Protein AF-A0A2P5BBU6-F1 (afdb_monomer_lite)

Structure (mmCIF, N/CA/C/O backbone):
data_AF-A0A2P5BBU6-F1
#
_entry.id   AF-A0A2P5BBU6-F1
#
loop_
_atom_site.group_PDB
_atom_site.id
_atom_site.type_symbol
_atom_site.label_atom_id
_atom_site.label_alt_id
_atom_site.label_comp_id
_atom_site.label_asym_id
_atom_site.label_entity_id
_atom_site.label_seq_id
_atom_site.pdbx_PDB_ins_code
_atom_site.Cartn_x
_atom_site.Cartn_y
_atom_site.Cartn_z
_atom_site.occupancy
_atom_site.B_iso_or_equiv
_atom_site.auth_seq_id
_atom_site.auth_comp_id
_atom_site.auth_asym_id
_atom_site.auth_atom_id
_atom_site.pdbx_PDB_model_num
ATOM 1 N N . MET A 1 1 ? -2.094 8.322 2.284 1.00 80.19 1 MET A N 1
ATOM 2 C CA . MET A 1 1 ? -2.813 7.231 2.984 1.00 80.19 1 MET A CA 1
ATOM 3 C C . MET A 1 1 ? -4.323 7.444 2.976 1.00 80.19 1 MET A C 1
ATOM 5 O O . MET A 1 1 ? -5.009 6.519 2.569 1.00 80.19 1 MET A O 1
ATOM 9 N N . ALA A 1 2 ? -4.844 8.624 3.344 1.00 85.44 2 ALA A N 1
ATOM 10 C CA . ALA A 1 2 ? -6.291 8.891 3.339 1.00 85.44 2 ALA A CA 1
ATOM 11 C C . ALA A 1 2 ? -6.956 8.717 1.966 1.00 85.44 2 ALA A C 1
ATOM 13 O O . ALA A 1 2 ? -7.867 7.907 1.853 1.00 85.44 2 ALA A O 1
ATOM 14 N N . ALA A 1 3 ? -6.431 9.349 0.910 1.00 88.06 3 ALA A N 1
ATOM 15 C CA . ALA A 1 3 ? -6.956 9.177 -0.452 1.00 88.06 3 ALA A CA 1
ATOM 16 C C . ALA A 1 3 ? -7.026 7.698 -0.882 1.00 88.06 3 ALA A C 1
ATOM 18 O O . ALA A 1 3 ? -8.092 7.204 -1.229 1.00 88.06 3 ALA A O 1
ATOM 19 N N . VAL A 1 4 ? -5.922 6.956 -0.729 1.00 89.56 4 VAL A N 1
ATOM 20 C CA . VAL A 1 4 ? -5.868 5.515 -1.046 1.00 89.56 4 VAL A CA 1
ATOM 21 C C . VAL A 1 4 ? -6.845 4.699 -0.189 1.00 89.56 4 VAL A C 1
ATOM 23 O O . VAL A 1 4 ? -7.422 3.727 -0.658 1.00 89.56 4 VAL A O 1
ATOM 26 N N . THR A 1 5 ? -7.071 5.093 1.066 1.00 89.81 5 THR A N 1
ATOM 27 C CA . THR A 1 5 ? -8.064 4.450 1.944 1.00 89.81 5 THR A CA 1
ATOM 28 C C . THR A 1 5 ? -9.484 4.686 1.431 1.00 89.81 5 THR A C 1
ATOM 30 O O . THR A 1 5 ? -10.281 3.748 1.401 1.00 89.81 5 THR A O 1
ATOM 33 N N . CYS A 1 6 ? -9.798 5.904 0.984 1.00 89.94 6 CYS A N 1
ATOM 34 C CA . CYS A 1 6 ? -11.079 6.224 0.358 1.00 89.94 6 CYS A CA 1
ATOM 35 C C . CYS A 1 6 ? -11.286 5.421 -0.932 1.00 89.94 6 CYS A C 1
ATOM 37 O O . CYS A 1 6 ? -12.332 4.799 -1.092 1.00 89.94 6 CYS A O 1
ATOM 39 N N . GLU A 1 7 ? -10.279 5.365 -1.806 1.00 92.56 7 GLU A N 1
ATOM 40 C CA . GLU A 1 7 ? -10.323 4.587 -3.051 1.00 92.56 7 GLU A CA 1
ATOM 41 C C . GLU A 1 7 ? -10.497 3.086 -2.789 1.00 92.56 7 GLU A C 1
ATOM 43 O O . GLU A 1 7 ? -11.363 2.454 -3.390 1.00 92.56 7 GLU A O 1
ATOM 48 N N . LEU A 1 8 ? -9.745 2.511 -1.843 1.00 91.88 8 LEU A N 1
ATOM 49 C CA . LEU A 1 8 ? -9.897 1.108 -1.442 1.00 91.88 8 LEU A CA 1
ATOM 50 C C . LEU A 1 8 ? -11.288 0.827 -0.873 1.00 91.88 8 LEU A C 1
ATOM 52 O O . LEU A 1 8 ? -11.885 -0.202 -1.177 1.00 91.88 8 LEU A O 1
ATOM 56 N N . THR A 1 9 ? -11.812 1.737 -0.053 1.00 90.50 9 THR A N 1
ATOM 57 C CA . THR A 1 9 ? -13.161 1.610 0.509 1.00 90.50 9 THR A CA 1
ATOM 58 C C . THR A 1 9 ? -14.207 1.633 -0.603 1.00 90.50 9 THR A C 1
ATOM 60 O O . THR A 1 9 ? -15.087 0.774 -0.634 1.00 90.50 9 THR A O 1
ATOM 63 N N . TRP A 1 10 ? -14.083 2.570 -1.545 1.00 93.31 10 TRP A N 1
ATOM 64 C CA . TRP A 1 10 ? -14.966 2.664 -2.702 1.00 93.31 10 TRP A CA 1
ATOM 65 C C . TRP A 1 10 ? -14.902 1.407 -3.576 1.00 93.31 10 TRP A C 1
ATOM 67 O O . TRP A 1 10 ? -15.944 0.839 -3.891 1.00 93.31 10 TRP A O 1
ATOM 77 N N . LEU A 1 11 ? -13.701 0.902 -3.880 1.00 93.44 11 LEU A N 1
ATOM 78 C CA . LEU A 1 11 ? -13.519 -0.344 -4.629 1.00 93.44 11 LEU A CA 1
ATOM 79 C C . LEU A 1 11 ? -14.173 -1.534 -3.922 1.00 93.44 11 LEU A C 1
ATOM 81 O O . LEU A 1 11 ? -14.826 -2.344 -4.570 1.00 93.44 11 LEU A O 1
ATOM 85 N N . ARG A 1 12 ? -14.048 -1.643 -2.594 1.00 91.12 12 ARG A N 1
ATOM 86 C CA . ARG A 1 12 ? -14.710 -2.715 -1.832 1.00 91.12 12 ARG A CA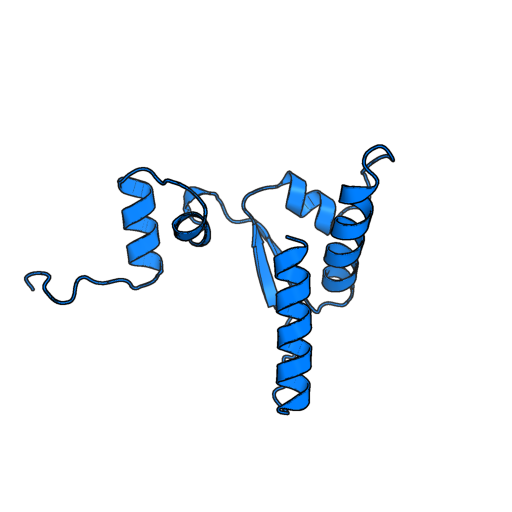 1
ATOM 87 C C . ARG A 1 12 ? -16.233 -2.633 -1.926 1.00 91.12 12 ARG A C 1
ATOM 89 O O . ARG A 1 12 ? -16.866 -3.679 -2.045 1.00 91.12 12 ARG A O 1
ATOM 96 N N . TYR A 1 13 ? -16.815 -1.433 -1.887 1.00 91.94 13 TYR A N 1
ATOM 97 C CA . TYR A 1 13 ? -18.256 -1.265 -2.101 1.00 91.94 13 TYR A CA 1
ATOM 98 C C . TYR A 1 13 ? -18.664 -1.631 -3.528 1.00 91.94 13 TYR A C 1
ATOM 100 O O . TYR A 1 13 ? -19.582 -2.424 -3.697 1.00 91.94 13 TYR A O 1
ATOM 108 N N . LEU A 1 14 ? -17.920 -1.163 -4.533 1.00 94.94 14 LEU A N 1
ATOM 109 C CA . LEU A 1 14 ? -18.160 -1.522 -5.930 1.00 94.94 14 LEU A CA 1
ATOM 110 C C . LEU A 1 14 ? -18.128 -3.042 -6.136 1.00 94.94 14 LEU A C 1
ATOM 112 O O . LEU A 1 14 ? -19.016 -3.612 -6.763 1.00 94.94 14 LEU A O 1
ATOM 116 N N . PHE A 1 15 ? -17.122 -3.720 -5.588 1.00 94.00 15 PHE A N 1
ATOM 117 C CA . PHE A 1 15 ? -17.023 -5.169 -5.702 1.00 94.00 15 PHE A CA 1
ATOM 118 C C . PHE A 1 15 ? -18.157 -5.895 -4.984 1.00 94.00 15 PHE A C 1
ATOM 120 O O . PHE A 1 15 ? -18.673 -6.872 -5.520 1.00 94.00 15 PHE A O 1
ATOM 127 N N . LYS A 1 16 ? -18.593 -5.397 -3.824 1.00 92.06 16 LYS A N 1
ATOM 128 C CA . LYS A 1 16 ? -19.763 -5.932 -3.123 1.00 92.06 16 LYS A CA 1
ATOM 129 C C . LYS A 1 16 ? -21.024 -5.845 -3.990 1.00 92.06 16 LYS A C 1
ATOM 131 O O . LYS A 1 16 ? -21.767 -6.823 -4.055 1.00 92.06 16 LYS A O 1
ATOM 136 N N . ASP A 1 17 ? -21.236 -4.727 -4.681 1.00 95.31 17 ASP A N 1
ATOM 137 C CA . ASP A 1 17 ? -22.375 -4.545 -5.593 1.00 95.31 17 ASP A CA 1
ATOM 138 C C . ASP A 1 17 ? -22.297 -5.496 -6.800 1.00 95.31 17 ASP A C 1
ATOM 140 O O . ASP A 1 17 ? -23.311 -6.023 -7.254 1.00 95.31 17 ASP A O 1
ATOM 144 N N . LEU A 1 18 ? -21.079 -5.799 -7.259 1.00 96.88 18 LEU A N 1
ATOM 145 C CA . LEU A 1 18 ? -20.793 -6.823 -8.272 1.00 96.88 18 LEU A CA 1
ATOM 146 C C . LEU A 1 18 ? -20.804 -8.262 -7.721 1.00 96.88 18 LEU A C 1
ATOM 148 O O . LEU A 1 18 ? -20.415 -9.189 -8.428 1.00 96.88 18 LEU A O 1
ATOM 152 N N . GLN A 1 19 ? -21.238 -8.464 -6.474 1.00 95.75 19 GLN A N 1
ATOM 153 C CA . GLN A 1 19 ? -21.299 -9.762 -5.789 1.00 95.75 19 GLN A CA 1
ATOM 154 C C . GLN A 1 19 ? -19.931 -10.443 -5.579 1.00 95.75 19 GLN A C 1
ATOM 156 O O . GLN A 1 19 ? -19.850 -11.650 -5.348 1.00 95.75 19 GLN A O 1
ATOM 161 N N . VAL A 1 20 ? -18.846 -9.666 -5.587 1.00 94.06 20 VAL A N 1
ATOM 162 C CA . VAL A 1 20 ? -17.486 -10.108 -5.259 1.00 94.06 20 VAL A CA 1
ATOM 163 C C . VAL A 1 20 ? -17.155 -9.699 -3.823 1.00 94.06 20 VAL A C 1
ATOM 165 O O . VAL A 1 20 ? -16.875 -8.538 -3.525 1.00 94.06 20 VAL A O 1
ATOM 168 N N . ASN A 1 21 ? -17.170 -10.669 -2.908 1.00 87.44 21 ASN A N 1
ATOM 169 C CA . ASN A 1 21 ? -16.917 -10.428 -1.488 1.00 87.44 21 ASN A CA 1
ATOM 170 C C . ASN A 1 21 ? -15.449 -10.677 -1.117 1.00 87.44 21 ASN A C 1
ATOM 172 O O . ASN A 1 21 ? -14.917 -11.766 -1.327 1.00 87.44 21 ASN A O 1
ATOM 176 N N . PHE A 1 22 ? -14.815 -9.691 -0.479 1.00 86.00 22 PHE A N 1
ATOM 177 C CA . PHE A 1 22 ? -13.479 -9.836 0.104 1.00 86.00 22 PHE A CA 1
ATOM 178 C C . PHE A 1 22 ? -13.583 -10.107 1.601 1.00 86.00 22 PHE A C 1
ATOM 180 O O . PHE A 1 22 ? -13.956 -9.221 2.368 1.00 86.00 22 PHE A O 1
ATOM 187 N N . VAL A 1 23 ? -13.210 -11.314 2.021 1.00 86.19 23 VAL A N 1
ATOM 188 C CA . VAL A 1 23 ? -13.173 -11.688 3.446 1.00 86.19 23 VAL A CA 1
ATOM 189 C C . VAL A 1 23 ? -11.962 -11.071 4.147 1.00 86.19 23 VAL A C 1
ATOM 191 O O . VAL A 1 23 ? -12.026 -10.733 5.322 1.00 86.19 23 VAL A O 1
ATOM 194 N N . THR A 1 24 ? -10.855 -10.889 3.428 1.00 90.31 24 THR A N 1
ATOM 195 C CA . THR A 1 24 ? -9.611 -10.382 4.006 1.00 90.31 24 THR A CA 1
ATOM 196 C C . THR A 1 24 ? -9.502 -8.852 3.909 1.00 90.31 24 THR A C 1
ATOM 198 O O . THR A 1 24 ? -9.998 -8.244 2.947 1.00 90.31 24 THR A O 1
ATOM 201 N N . PRO A 1 25 ? -8.827 -8.204 4.877 1.00 90.62 25 PRO A N 1
ATOM 202 C CA . PRO A 1 25 ? -8.485 -6.787 4.792 1.00 90.62 25 PRO A CA 1
ATOM 203 C C . PRO A 1 25 ? -7.570 -6.506 3.594 1.00 90.62 25 PRO A C 1
ATOM 205 O O . PRO A 1 25 ? -6.649 -7.276 3.303 1.00 90.62 25 PRO A O 1
ATOM 208 N N . ALA A 1 26 ? -7.768 -5.369 2.924 1.00 91.62 26 ALA A N 1
ATOM 209 C CA . ALA A 1 26 ? -6.852 -4.921 1.878 1.00 91.62 26 ALA A CA 1
ATOM 210 C C . ALA A 1 26 ? -5.529 -4.454 2.506 1.00 91.62 26 ALA A C 1
ATOM 212 O O . ALA A 1 26 ? -5.524 -3.576 3.369 1.00 91.62 26 ALA A O 1
ATOM 213 N N . LYS A 1 27 ? -4.393 -5.021 2.087 1.00 91.38 27 LYS A N 1
ATOM 214 C CA . LYS A 1 27 ? -3.080 -4.619 2.612 1.00 91.38 27 LYS A CA 1
ATOM 215 C C . LYS A 1 27 ? -2.637 -3.298 1.989 1.00 91.38 27 LYS A C 1
ATOM 217 O O . LYS A 1 27 ? -2.476 -3.214 0.774 1.00 91.38 27 LYS A O 1
ATOM 222 N N . LEU A 1 28 ? -2.399 -2.293 2.824 1.00 91.56 28 LEU A N 1
ATOM 223 C CA . LEU A 1 28 ? -1.932 -0.973 2.414 1.00 91.56 28 LEU A CA 1
ATOM 224 C C . LEU A 1 28 ? -0.501 -0.749 2.912 1.00 91.56 28 LEU A C 1
ATOM 226 O O . LEU A 1 28 ? -0.272 -0.562 4.106 1.00 91.56 28 LEU A O 1
ATOM 230 N N . TYR A 1 29 ? 0.464 -0.776 1.995 1.00 91.62 29 TYR A N 1
ATOM 231 C CA . TYR A 1 29 ? 1.883 -0.654 2.325 1.00 91.62 29 TYR A CA 1
ATOM 232 C C . TYR A 1 29 ? 2.350 0.808 2.355 1.00 91.62 29 TYR A C 1
ATOM 234 O O . TYR A 1 29 ? 2.126 1.565 1.410 1.00 91.62 29 TYR A O 1
ATOM 242 N N . CYS A 1 30 ? 3.042 1.203 3.424 1.00 90.75 30 CYS A N 1
ATOM 243 C CA . CYS A 1 30 ? 3.588 2.550 3.598 1.00 90.75 30 CYS A CA 1
ATOM 244 C C . CYS A 1 30 ? 5.021 2.501 4.140 1.00 90.75 30 CYS A C 1
ATOM 246 O O . CYS A 1 30 ? 5.321 1.713 5.034 1.00 90.75 30 CYS A O 1
ATOM 248 N N . ASP A 1 31 ? 5.895 3.359 3.621 1.00 90.94 31 ASP A N 1
ATOM 249 C CA . ASP A 1 31 ? 7.283 3.509 4.067 1.00 90.94 31 ASP A CA 1
ATOM 250 C C . ASP A 1 31 ? 7.489 4.623 5.092 1.00 90.94 31 ASP A C 1
ATOM 252 O O . ASP A 1 31 ? 8.553 4.729 5.700 1.00 90.94 31 ASP A O 1
ATOM 256 N N . ASN A 1 32 ? 6.453 5.417 5.355 1.00 87.94 32 ASN A N 1
ATOM 257 C CA . ASN A 1 32 ? 6.476 6.415 6.405 1.00 87.94 32 ASN A CA 1
ATOM 258 C C . ASN A 1 32 ? 5.917 5.840 7.714 1.00 87.94 32 ASN A C 1
ATOM 260 O O . ASN A 1 32 ? 4.701 5.769 7.919 1.00 87.94 32 ASN A O 1
ATOM 264 N N . GLN A 1 33 ? 6.818 5.477 8.631 1.00 86.25 33 GLN A N 1
ATOM 265 C CA . GLN A 1 33 ? 6.452 4.979 9.960 1.00 86.25 33 GLN A CA 1
ATOM 266 C C . GLN A 1 33 ? 5.594 5.971 10.751 1.00 86.25 33 GLN A C 1
ATOM 268 O O . GLN A 1 33 ? 4.702 5.537 11.476 1.00 86.25 33 GLN A O 1
ATOM 273 N N . ALA A 1 34 ? 5.802 7.283 10.588 1.00 82.75 34 ALA A N 1
ATOM 274 C CA . ALA A 1 34 ? 4.969 8.281 11.252 1.00 82.75 34 ALA A CA 1
ATOM 275 C C . ALA A 1 34 ? 3.520 8.188 10.756 1.00 82.75 34 ALA A C 1
ATOM 277 O O . ALA A 1 34 ? 2.601 8.126 11.565 1.00 82.75 34 ALA A O 1
ATOM 278 N N . THR A 1 35 ? 3.312 8.080 9.439 1.00 81.44 35 THR A N 1
ATOM 279 C CA . THR A 1 35 ? 1.968 7.920 8.861 1.00 81.44 35 THR A CA 1
ATOM 280 C C . THR A 1 35 ? 1.307 6.612 9.292 1.00 81.44 35 THR A C 1
ATOM 282 O O . THR A 1 35 ? 0.110 6.595 9.575 1.00 81.44 35 THR A O 1
ATOM 285 N N . LEU A 1 36 ? 2.075 5.524 9.386 1.00 84.75 36 LEU A N 1
ATOM 286 C CA . LEU A 1 36 ? 1.569 4.243 9.875 1.00 84.75 36 LEU A CA 1
ATOM 287 C C . LEU A 1 36 ? 1.186 4.322 11.359 1.00 84.75 36 LEU A C 1
ATOM 289 O O . LEU A 1 36 ? 0.120 3.854 11.752 1.00 84.75 36 LEU A O 1
ATOM 293 N N . HIS A 1 37 ? 1.997 4.993 12.175 1.00 80.31 37 HIS A N 1
ATOM 294 C CA . HIS A 1 37 ? 1.682 5.232 13.577 1.00 80.31 37 HIS A CA 1
ATOM 295 C C . HIS A 1 37 ? 0.419 6.084 13.737 1.00 80.31 37 HIS A C 1
ATOM 297 O O . HIS A 1 37 ? -0.400 5.791 14.600 1.00 80.31 37 HIS A O 1
ATOM 303 N N . THR A 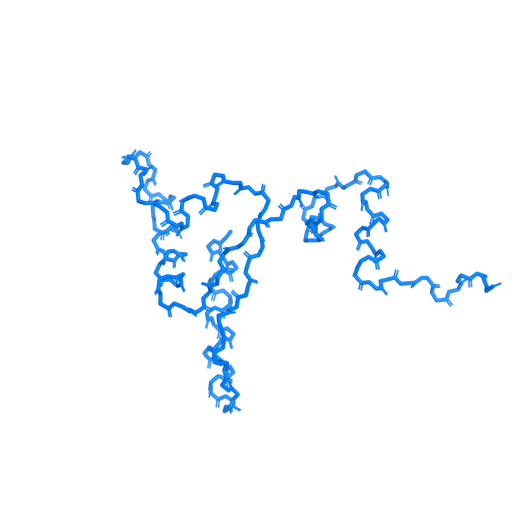1 38 ? 0.198 7.093 12.892 1.00 73.56 38 THR A N 1
ATOM 304 C CA . THR A 1 38 ? -1.038 7.888 12.942 1.00 73.56 38 THR A CA 1
ATOM 305 C C . THR A 1 38 ? -2.272 7.098 12.484 1.00 73.56 38 THR A C 1
ATOM 307 O O . THR A 1 38 ? -3.370 7.335 12.995 1.00 73.56 38 THR A O 1
ATOM 310 N N . ALA A 1 39 ? -2.107 6.127 11.579 1.00 73.56 39 ALA A N 1
ATOM 311 C CA . ALA A 1 39 ? -3.176 5.215 11.169 1.00 73.56 39 ALA A CA 1
ATOM 312 C C . ALA A 1 39 ? -3.588 4.236 12.287 1.00 73.56 39 ALA A C 1
ATOM 314 O O . ALA A 1 39 ? -4.763 3.890 12.388 1.00 73.56 39 ALA A O 1
ATOM 315 N N . VAL A 1 40 ? -2.642 3.822 13.142 1.00 72.44 40 VAL A N 1
ATOM 316 C CA . VAL A 1 40 ? -2.857 2.772 14.158 1.00 72.44 40 VAL A CA 1
ATOM 317 C C . VAL A 1 40 ? -3.060 3.331 15.580 1.00 72.44 40 VAL A C 1
ATOM 319 O O . VAL A 1 40 ? -3.925 2.853 16.306 1.00 72.44 40 VAL A O 1
ATOM 322 N N . ASN A 1 41 ? -2.339 4.382 15.989 1.00 67.94 41 ASN A N 1
ATOM 323 C CA . ASN A 1 41 ? -2.251 4.844 17.386 1.00 67.94 41 ASN A CA 1
ATOM 324 C C . ASN A 1 41 ? -2.755 6.280 17.600 1.00 67.94 41 ASN A C 1
ATOM 326 O O . ASN A 1 41 ? -2.448 7.190 16.836 1.00 67.94 41 ASN A O 1
ATOM 330 N N . LEU A 1 42 ? -3.567 6.495 18.649 1.00 52.97 42 LEU A N 1
ATOM 331 C CA . LEU A 1 42 ? -4.312 7.744 18.961 1.00 52.97 42 LEU A CA 1
ATOM 332 C C . LEU A 1 42 ? -3.444 8.912 19.470 1.00 52.97 42 LEU A C 1
ATOM 334 O O . LEU A 1 42 ? -3.955 10.004 19.702 1.00 52.97 42 LEU A O 1
ATOM 338 N N . MET A 1 43 ? -2.145 8.701 19.670 1.00 51.78 43 MET A N 1
ATOM 339 C CA . MET A 1 43 ? -1.266 9.647 20.362 1.00 51.78 43 MET A CA 1
ATOM 340 C C . MET A 1 43 ? -0.767 10.753 19.419 1.00 51.78 43 MET A C 1
ATOM 342 O O . MET A 1 43 ? 0.419 10.830 19.122 1.00 51.78 43 MET A O 1
ATOM 346 N N . PHE A 1 44 ? -1.663 11.610 18.927 1.00 52.28 44 PHE A N 1
ATOM 347 C CA . PHE A 1 44 ? -1.278 12.885 18.317 1.00 52.28 44 PHE A CA 1
ATOM 348 C C . PHE A 1 44 ? -2.123 14.019 18.898 1.00 52.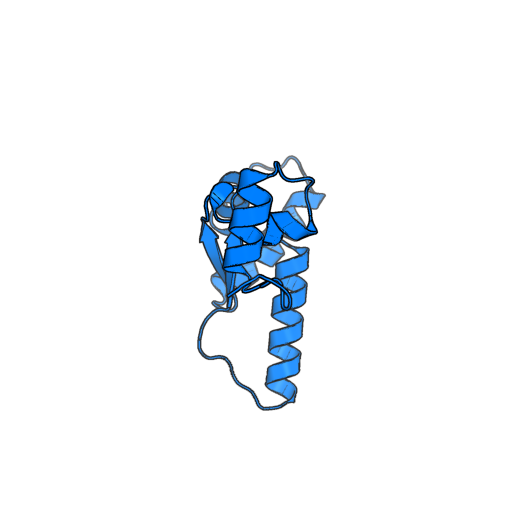28 44 PHE A C 1
ATOM 350 O O . PHE A 1 44 ? -3.322 14.138 18.659 1.00 52.28 44 PHE A O 1
ATOM 357 N N . HIS A 1 45 ? -1.478 14.865 19.701 1.00 53.19 45 HIS A N 1
ATOM 358 C CA . HIS A 1 45 ? -2.103 16.018 20.334 1.00 53.19 45 HIS A CA 1
ATOM 359 C C . HIS A 1 45 ? -2.369 17.154 19.321 1.00 53.19 45 HIS A C 1
ATOM 361 O O . HIS A 1 45 ? -1.473 17.889 18.917 1.00 53.19 45 HIS A O 1
ATOM 367 N N . LYS A 1 46 ? -3.646 17.309 18.955 1.00 45.69 46 LYS A N 1
ATOM 368 C CA . LYS A 1 46 ? -4.443 18.554 18.874 1.00 45.69 46 LYS A CA 1
ATOM 369 C C . LYS A 1 46 ? -3.962 19.785 18.071 1.00 45.69 46 LYS A C 1
ATOM 371 O O . LYS A 1 46 ? -4.537 20.853 18.280 1.00 45.69 46 LYS A O 1
ATOM 376 N N . ARG A 1 47 ? -2.985 19.713 17.151 1.00 52.69 47 ARG A N 1
ATOM 377 C CA . ARG A 1 47 ? -2.535 20.923 16.407 1.00 52.69 47 ARG A CA 1
ATOM 378 C C . ARG A 1 47 ? -2.625 20.935 14.875 1.00 52.69 47 ARG A C 1
ATOM 380 O O . ARG A 1 47 ? -2.182 21.908 14.274 1.00 52.69 47 ARG A O 1
ATOM 387 N N . THR A 1 48 ? -3.305 19.982 14.239 1.00 54.12 48 THR A N 1
ATOM 388 C CA . THR A 1 48 ? -3.526 20.003 12.775 1.00 54.12 48 THR A CA 1
ATOM 389 C C . THR A 1 48 ? -4.909 19.462 12.400 1.00 54.12 48 THR A C 1
ATOM 391 O O . THR A 1 48 ? -5.068 18.287 12.086 1.00 54.12 48 THR A O 1
ATOM 394 N N . LYS A 1 49 ? -5.924 20.338 12.387 1.00 55.88 49 LYS A N 1
ATOM 395 C CA . LYS A 1 49 ? -7.330 19.981 12.091 1.00 55.88 49 LYS A CA 1
ATOM 396 C C . LYS A 1 49 ? -7.534 19.236 10.759 1.00 55.88 49 LYS A C 1
ATOM 398 O O . LYS A 1 49 ? -8.380 18.355 10.687 1.00 55.88 49 LYS A O 1
ATOM 403 N N . HIS A 1 50 ? -6.762 19.554 9.715 1.00 56.91 50 HIS A N 1
ATOM 404 C CA . HIS A 1 50 ? -6.859 18.853 8.423 1.00 56.91 50 HIS A CA 1
ATOM 405 C C . HIS A 1 50 ? -6.267 17.438 8.454 1.00 56.91 50 HIS A C 1
ATOM 407 O O . HIS A 1 50 ? -6.777 16.547 7.787 1.00 56.91 50 HIS A O 1
ATOM 413 N N . ILE A 1 51 ? -5.222 17.217 9.255 1.00 60.78 51 ILE A N 1
ATOM 414 C CA . ILE A 1 51 ? -4.592 15.897 9.397 1.00 60.78 51 ILE A CA 1
ATOM 415 C C . ILE A 1 51 ? -5.486 14.978 10.234 1.00 60.78 51 ILE A C 1
ATOM 417 O O . ILE A 1 51 ? -5.529 13.776 9.998 1.00 60.78 51 ILE A O 1
ATOM 421 N N . GLU A 1 52 ? -6.230 15.543 11.185 1.00 65.06 52 GLU A N 1
ATOM 422 C CA . GLU A 1 52 ? -7.094 14.808 12.108 1.00 65.06 52 GLU A CA 1
ATOM 423 C C . GLU A 1 52 ? -8.193 14.024 11.372 1.00 65.06 52 GLU A C 1
ATOM 425 O O . GLU A 1 52 ? -8.324 12.821 11.582 1.00 65.06 52 GLU A O 1
ATOM 430 N N . MET A 1 53 ? -8.915 14.656 10.443 1.00 68.06 53 MET A N 1
ATOM 431 C CA . MET A 1 53 ? -10.002 14.010 9.691 1.00 68.06 53 MET A CA 1
ATOM 432 C C . MET A 1 53 ? -9.504 12.878 8.779 1.00 68.06 53 MET A C 1
ATOM 434 O O . MET A 1 53 ? -10.046 11.773 8.808 1.00 68.06 53 MET A O 1
ATOM 438 N N . ASP A 1 54 ? -8.426 13.123 8.033 1.00 72.31 54 ASP A N 1
ATOM 439 C CA . ASP A 1 54 ? -7.779 12.120 7.182 1.00 72.31 54 ASP A CA 1
ATOM 440 C C . ASP A 1 54 ? -7.273 10.926 8.001 1.00 72.31 54 ASP A C 1
ATOM 442 O O . ASP A 1 54 ? -7.425 9.769 7.608 1.00 72.31 54 ASP A O 1
ATOM 446 N N . CYS A 1 55 ? -6.702 11.191 9.177 1.00 75.56 55 CYS A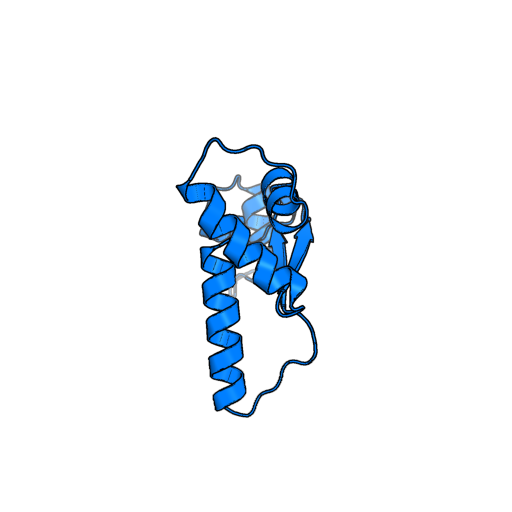 N 1
ATOM 447 C CA . CYS A 1 55 ? -6.233 10.142 10.075 1.00 75.56 55 CYS A CA 1
ATOM 448 C C . CYS A 1 55 ? -7.382 9.363 10.715 1.00 75.56 55 CYS A C 1
ATOM 450 O O . CYS A 1 55 ? -7.263 8.148 10.878 1.00 75.56 55 CYS A O 1
ATOM 452 N N . HIS A 1 56 ? -8.495 10.023 11.043 1.00 80.12 56 HIS A N 1
ATOM 453 C CA . HIS A 1 56 ? -9.701 9.355 11.524 1.00 80.12 56 HIS A CA 1
ATOM 454 C C . HIS A 1 56 ? -10.272 8.404 10.476 1.00 80.12 56 HIS A C 1
ATOM 456 O O . HIS A 1 56 ? -10.536 7.252 10.810 1.00 80.12 56 HIS A O 1
ATOM 462 N N . ALA A 1 57 ? -10.380 8.834 9.217 1.00 78.50 57 ALA A N 1
ATOM 463 C CA . ALA A 1 57 ? -10.884 7.988 8.138 1.00 78.50 57 ALA A CA 1
ATOM 464 C C . ALA A 1 57 ? -10.003 6.746 7.918 1.00 78.50 57 ALA A C 1
ATOM 466 O O . ALA A 1 57 ? -10.504 5.621 7.890 1.00 78.50 57 ALA A O 1
ATOM 467 N N . VAL A 1 58 ? -8.678 6.921 7.828 1.00 83.00 58 VAL A N 1
ATOM 468 C CA . VAL A 1 58 ? -7.737 5.791 7.679 1.00 83.00 58 VAL A CA 1
ATOM 469 C C . VAL A 1 58 ? -7.855 4.820 8.854 1.00 83.00 58 VAL A C 1
ATOM 471 O O . VAL A 1 58 ? -7.888 3.601 8.667 1.00 83.00 58 VAL A O 1
ATOM 474 N N . ARG A 1 59 ? -7.944 5.354 10.072 1.00 83.88 59 ARG A N 1
ATOM 475 C CA . ARG A 1 59 ? -8.050 4.562 11.295 1.00 83.88 59 ARG A CA 1
ATOM 476 C C . ARG A 1 59 ? -9.353 3.786 11.373 1.00 83.88 59 ARG A C 1
ATOM 478 O O . ARG A 1 59 ? -9.311 2.601 11.669 1.00 83.88 59 ARG A O 1
ATOM 485 N N . GLU A 1 60 ? -10.486 4.420 11.094 1.00 85.81 60 GLU A N 1
ATOM 486 C CA . GLU A 1 60 ? -11.801 3.771 11.108 1.00 85.81 60 GLU A CA 1
ATOM 487 C C . GLU A 1 60 ? -11.817 2.564 10.159 1.00 85.81 60 GLU A C 1
ATOM 489 O O . GLU A 1 60 ? -12.263 1.474 10.523 1.00 85.81 60 GLU A O 1
ATOM 494 N N . LYS A 1 61 ? -11.251 2.714 8.955 1.00 86.81 61 LYS A N 1
ATOM 495 C CA . LYS A 1 61 ? -11.156 1.614 7.981 1.00 86.81 61 LYS A CA 1
ATOM 496 C C . LYS A 1 61 ? -10.140 0.544 8.369 1.00 86.81 61 LYS A C 1
ATOM 498 O O . LYS A 1 61 ? -10.324 -0.616 8.008 1.00 86.81 61 LYS A O 1
ATOM 503 N N . THR A 1 62 ? -9.121 0.910 9.142 1.00 85.19 62 THR A N 1
ATOM 504 C CA . THR A 1 62 ? -8.170 -0.051 9.713 1.00 85.19 62 THR A CA 1
ATOM 505 C C . THR A 1 62 ? -8.794 -0.849 10.864 1.00 85.19 62 THR A C 1
ATOM 507 O O . THR A 1 62 ? -8.659 -2.065 10.916 1.00 85.19 62 THR A O 1
ATOM 510 N N . GLN A 1 63 ? -9.534 -0.187 11.757 1.00 84.94 63 GLN A N 1
ATOM 511 C CA . GLN A 1 63 ? -10.209 -0.810 12.903 1.00 84.94 63 GLN A CA 1
ATOM 512 C C . GLN A 1 63 ? -11.404 -1.677 12.500 1.00 84.94 63 GLN A C 1
ATOM 514 O O . GLN A 1 63 ? -11.677 -2.677 13.150 1.00 84.94 63 GLN A O 1
ATOM 519 N N . SER A 1 64 ? -12.103 -1.319 11.423 1.00 84.38 64 SER A N 1
ATOM 520 C CA . SER A 1 64 ? -13.191 -2.128 10.854 1.00 84.38 64 SER A CA 1
ATOM 521 C C . SER A 1 64 ? -12.701 -3.285 9.974 1.00 84.38 64 SER A C 1
ATOM 523 O O . SER A 1 64 ? -13.496 -3.860 9.237 1.00 84.38 64 SER A O 1
ATOM 525 N N . GLU A 1 65 ? -11.399 -3.594 10.008 1.00 82.38 65 GLU A N 1
ATOM 526 C CA . GLU A 1 65 ? -10.757 -4.692 9.270 1.00 82.38 65 GLU A CA 1
ATOM 527 C C . GLU A 1 65 ? -10.955 -4.642 7.741 1.00 82.38 65 GLU A C 1
ATOM 529 O O . GLU A 1 65 ? -10.701 -5.608 7.024 1.00 82.38 65 GLU A O 1
ATOM 534 N N . HIS A 1 66 ? -11.348 -3.494 7.187 1.00 84.50 66 HIS A N 1
ATOM 535 C CA . HIS A 1 66 ? -11.427 -3.319 5.736 1.00 84.50 66 HIS A CA 1
ATOM 536 C C . HIS A 1 66 ? -10.036 -3.154 5.115 1.00 84.50 66 HIS A C 1
ATOM 538 O O . HIS A 1 66 ? -9.813 -3.553 3.966 1.00 84.50 66 HIS A O 1
ATOM 544 N N . ILE A 1 67 ? -9.105 -2.562 5.869 1.00 89.88 67 ILE A N 1
ATOM 545 C CA . ILE A 1 67 ? -7.739 -2.250 5.447 1.00 89.88 67 ILE A CA 1
ATOM 546 C C . ILE A 1 67 ? -6.760 -2.674 6.546 1.00 89.88 67 ILE A C 1
ATOM 548 O O . ILE A 1 67 ? -7.000 -2.448 7.723 1.00 89.88 67 ILE A O 1
ATOM 552 N N . ALA A 1 68 ? -5.628 -3.256 6.164 1.00 90.75 68 ALA A N 1
ATOM 553 C CA . ALA A 1 68 ? -4.512 -3.541 7.058 1.00 90.75 68 ALA A CA 1
ATOM 554 C C . ALA A 1 68 ? -3.291 -2.733 6.609 1.00 90.75 68 ALA A C 1
ATOM 556 O O . ALA A 1 68 ? -2.682 -3.033 5.578 1.00 90.75 68 ALA A O 1
ATOM 557 N N . ALA A 1 69 ? -2.934 -1.695 7.367 1.00 89.19 69 ALA A N 1
ATOM 558 C CA . ALA A 1 69 ? -1.735 -0.911 7.096 1.00 89.19 69 ALA A CA 1
ATOM 559 C C . ALA A 1 69 ? -0.474 -1.699 7.491 1.00 89.19 69 ALA A C 1
ATOM 561 O O . ALA A 1 69 ? -0.382 -2.219 8.601 1.00 89.19 69 ALA A O 1
ATOM 562 N N . ALA A 1 70 ? 0.508 -1.772 6.593 1.00 90.44 70 ALA A N 1
ATOM 563 C CA . ALA A 1 70 ? 1.760 -2.490 6.810 1.00 90.44 70 ALA A CA 1
ATOM 564 C C . ALA A 1 70 ? 2.965 -1.630 6.423 1.00 90.44 70 ALA A C 1
ATOM 566 O O . ALA A 1 70 ? 2.928 -0.875 5.450 1.00 90.44 70 ALA A O 1
ATOM 567 N N . PHE A 1 71 ? 4.052 -1.754 7.181 1.00 92.19 71 PHE A N 1
ATOM 568 C CA . PHE A 1 71 ? 5.292 -1.065 6.848 1.00 92.19 71 PHE A CA 1
ATOM 569 C C . PHE A 1 71 ? 5.999 -1.768 5.681 1.00 92.19 71 PHE A C 1
ATOM 571 O O . PHE A 1 71 ? 6.088 -2.995 5.644 1.00 92.19 71 PHE A O 1
ATOM 578 N N . THR A 1 72 ? 6.539 -0.987 4.751 1.00 93.06 72 THR A N 1
ATOM 579 C CA . THR A 1 72 ? 7.505 -1.430 3.734 1.00 93.06 72 THR A CA 1
ATOM 580 C C . THR A 1 72 ? 8.685 -0.471 3.750 1.00 93.06 72 THR A C 1
ATOM 582 O O . THR A 1 72 ? 8.492 0.713 3.968 1.00 93.06 72 THR A O 1
ATOM 585 N N . SER A 1 73 ? 9.913 -0.918 3.495 1.00 92.75 73 SER A N 1
ATOM 586 C CA . SER A 1 73 ? 11.013 0.043 3.355 1.00 92.75 73 SER A CA 1
ATOM 587 C C . SER A 1 73 ? 10.867 0.839 2.052 1.00 92.75 73 SER A C 1
ATOM 589 O O . SER A 1 73 ? 10.292 0.343 1.077 1.00 92.75 73 SER A O 1
ATOM 591 N N . SER A 1 74 ? 11.438 2.046 1.985 1.00 86.75 74 SER A N 1
ATOM 592 C CA . SER A 1 74 ? 11.447 2.845 0.748 1.00 86.75 74 SER A CA 1
ATOM 593 C C . SER A 1 74 ? 12.165 2.125 -0.402 1.00 86.75 74 SER A C 1
ATOM 595 O O . SER A 1 74 ? 11.794 2.261 -1.563 1.00 86.75 74 SER A O 1
ATOM 597 N N . GLN A 1 75 ? 13.142 1.260 -0.098 1.00 87.44 75 GLN A N 1
ATOM 598 C CA . GLN A 1 75 ? 13.803 0.430 -1.116 1.00 87.44 75 GLN A CA 1
ATOM 599 C C . GLN A 1 75 ? 12.843 -0.574 -1.769 1.00 87.44 75 GLN A C 1
ATOM 601 O O . GLN A 1 75 ? 13.067 -1.007 -2.899 1.00 87.44 75 GLN A O 1
ATOM 606 N N . THR A 1 76 ? 11.758 -0.947 -1.088 1.00 90.75 76 THR A N 1
ATOM 607 C CA . THR A 1 76 ? 10.774 -1.919 -1.576 1.00 90.75 76 THR A CA 1
ATOM 608 C C . THR A 1 76 ? 9.410 -1.315 -1.900 1.00 90.75 76 THR A C 1
ATOM 610 O O . THR A 1 76 ? 8.539 -2.052 -2.357 1.00 90.75 76 THR A O 1
ATOM 613 N N . GLN A 1 77 ? 9.233 -0.002 -1.731 1.00 93.12 77 GLN A N 1
ATOM 614 C CA . GLN A 1 77 ? 7.996 0.719 -2.024 1.00 93.12 77 GLN A CA 1
ATOM 615 C C . GLN A 1 77 ? 7.849 0.981 -3.531 1.00 93.12 77 GLN A C 1
ATOM 617 O O . GLN A 1 77 ? 8.189 2.049 -4.027 1.00 93.12 77 GLN A O 1
ATOM 622 N N . VAL A 1 78 ? 7.327 0.006 -4.278 1.00 92.75 78 VAL A N 1
ATOM 623 C CA . VAL A 1 78 ? 7.187 0.094 -5.748 1.00 92.75 78 VAL A CA 1
ATOM 624 C C . VAL A 1 78 ? 6.298 1.251 -6.225 1.00 92.75 78 VAL A C 1
ATOM 626 O O . VAL A 1 78 ? 6.448 1.704 -7.355 1.00 92.75 78 VAL A O 1
ATOM 629 N N . ALA A 1 79 ? 5.408 1.762 -5.367 1.00 91.75 79 ALA A N 1
ATOM 630 C CA . ALA A 1 79 ? 4.580 2.934 -5.658 1.00 91.75 79 ALA A CA 1
ATOM 631 C C . ALA A 1 79 ? 5.404 4.224 -5.840 1.00 91.75 79 ALA A C 1
ATOM 633 O O . ALA A 1 79 ? 4.952 5.162 -6.502 1.00 91.75 79 ALA A O 1
ATOM 634 N N . ASP A 1 80 ? 6.627 4.267 -5.302 1.00 92.81 80 ASP A N 1
ATOM 635 C CA . ASP A 1 80 ? 7.528 5.406 -5.476 1.00 92.81 80 ASP A CA 1
ATOM 636 C C . ASP A 1 80 ? 7.905 5.617 -6.944 1.00 92.81 80 ASP A C 1
ATOM 638 O O . ASP A 1 80 ? 8.126 6.753 -7.356 1.00 92.81 80 ASP A O 1
ATOM 642 N N . LEU A 1 81 ? 7.888 4.553 -7.756 1.00 93.12 81 LEU A N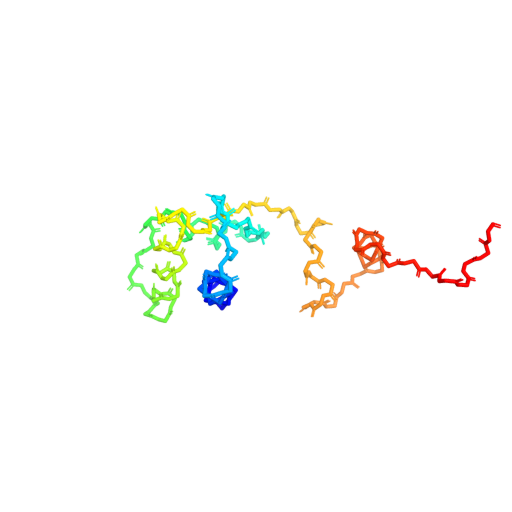 1
ATOM 643 C CA . LEU A 1 81 ? 8.128 4.630 -9.196 1.00 93.12 81 LEU A CA 1
ATOM 644 C C . LEU A 1 81 ? 7.174 5.603 -9.904 1.00 93.12 81 LEU A C 1
ATOM 646 O O . LEU A 1 81 ? 7.562 6.242 -10.878 1.00 93.12 81 LEU A O 1
ATOM 650 N N . LEU A 1 82 ? 5.933 5.702 -9.421 1.00 90.69 82 LEU A N 1
ATOM 651 C CA . LEU A 1 82 ? 4.877 6.516 -10.028 1.00 90.69 82 LEU A CA 1
ATOM 652 C C . LEU A 1 82 ? 4.728 7.895 -9.372 1.00 90.69 82 LEU A C 1
ATOM 654 O O . LEU A 1 82 ? 3.986 8.732 -9.876 1.00 90.69 82 LEU A O 1
ATOM 658 N N . THR A 1 83 ? 5.390 8.132 -8.238 1.00 90.25 83 THR A N 1
ATOM 659 C CA . THR A 1 83 ? 5.148 9.318 -7.396 1.00 90.25 83 THR A CA 1
ATOM 660 C C . THR A 1 83 ? 6.399 10.146 -7.123 1.00 90.25 83 THR A C 1
ATOM 662 O O . THR A 1 83 ? 6.280 11.291 -6.687 1.00 90.25 83 THR A O 1
ATOM 665 N N . LYS A 1 84 ? 7.598 9.604 -7.373 1.00 89.94 84 LYS A N 1
ATOM 666 C CA . LYS A 1 84 ? 8.876 10.252 -7.064 1.00 89.94 84 LYS A CA 1
ATOM 667 C C . LYS A 1 84 ? 9.881 10.092 -8.214 1.00 89.94 84 LYS A C 1
ATOM 669 O O . LYS A 1 84 ? 9.913 9.050 -8.867 1.00 89.94 84 LYS A O 1
ATOM 674 N N . PRO A 1 85 ? 10.777 11.073 -8.427 1.00 90.75 85 PRO A N 1
ATOM 675 C CA . PRO A 1 85 ? 11.962 10.860 -9.249 1.00 90.75 85 PRO A CA 1
ATOM 676 C C . PRO A 1 85 ? 12.937 9.933 -8.505 1.00 90.75 85 PRO A C 1
ATOM 678 O O . PRO A 1 85 ? 13.535 10.315 -7.500 1.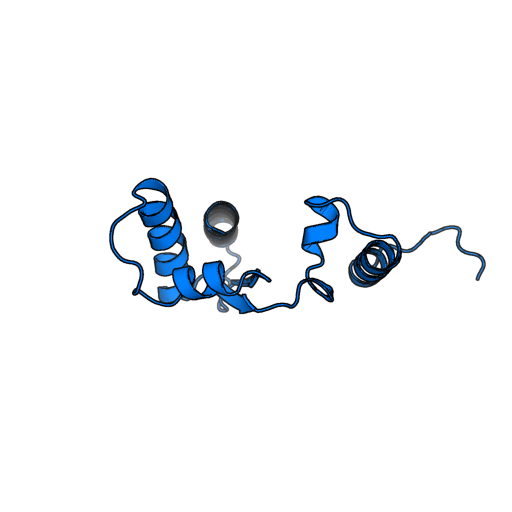00 90.75 85 PRO A O 1
ATOM 681 N N . LEU A 1 86 ? 13.083 8.695 -8.982 1.00 93.06 86 LEU A N 1
ATOM 682 C CA . LEU A 1 86 ? 13.955 7.688 -8.373 1.00 93.06 86 LEU A CA 1
ATOM 683 C C . LEU A 1 86 ? 15.339 7.645 -9.027 1.00 93.06 86 LEU A C 1
ATOM 685 O O . LEU A 1 86 ? 15.485 7.769 -10.241 1.00 93.06 86 LEU A O 1
ATOM 689 N N . GLY A 1 87 ? 16.366 7.372 -8.219 1.00 93.88 87 GLY A N 1
ATOM 690 C CA . GLY A 1 87 ? 17.697 7.049 -8.732 1.00 93.88 87 GLY A CA 1
ATOM 691 C C . GLY A 1 87 ? 17.690 5.748 -9.546 1.00 93.88 87 GLY A C 1
ATOM 692 O O . GLY A 1 87 ? 16.950 4.813 -9.230 1.00 93.88 87 GLY A O 1
ATOM 693 N N . LYS A 1 88 ? 18.560 5.665 -10.562 1.00 93.38 88 LYS A N 1
ATOM 694 C CA . LYS A 1 88 ? 18.631 4.567 -11.550 1.00 93.38 88 LYS A CA 1
ATOM 695 C C . LYS A 1 88 ? 18.519 3.164 -10.937 1.00 93.38 88 LYS A C 1
ATOM 697 O O . LYS A 1 88 ? 17.761 2.333 -11.432 1.00 93.38 88 LYS A O 1
ATOM 702 N N . THR A 1 89 ? 19.249 2.892 -9.856 1.00 92.62 89 THR A N 1
ATOM 703 C CA . THR A 1 89 ? 19.269 1.569 -9.210 1.00 92.62 89 THR A CA 1
ATOM 704 C C . THR A 1 89 ? 17.912 1.189 -8.613 1.00 92.62 89 THR A C 1
ATOM 706 O O . THR A 1 89 ? 17.419 0.086 -8.858 1.00 92.62 89 THR A O 1
ATOM 709 N N . ILE A 1 90 ? 17.286 2.100 -7.859 1.00 92.31 90 ILE A N 1
ATOM 710 C CA . ILE A 1 90 ? 15.979 1.860 -7.227 1.00 92.31 90 ILE A CA 1
ATOM 711 C C . ILE A 1 90 ? 14.899 1.772 -8.308 1.00 92.31 90 ILE A C 1
ATOM 713 O O . ILE A 1 90 ? 14.104 0.838 -8.291 1.00 92.31 90 ILE A O 1
ATOM 717 N N . PHE A 1 91 ? 14.950 2.662 -9.304 1.00 92.25 91 PHE A N 1
ATOM 718 C CA . PHE A 1 91 ? 14.051 2.659 -10.456 1.00 92.25 91 PHE A CA 1
ATOM 719 C C . PHE A 1 91 ? 14.042 1.303 -11.179 1.00 92.25 91 PHE A C 1
ATOM 721 O O . PHE A 1 91 ? 12.990 0.682 -11.319 1.00 92.25 91 PHE A O 1
ATOM 728 N N . HIS A 1 92 ? 15.210 0.775 -11.569 1.00 91.19 92 HIS A N 1
ATOM 729 C CA . HIS A 1 92 ? 15.284 -0.539 -12.222 1.00 91.19 92 HIS A CA 1
ATOM 730 C C . HIS A 1 92 ? 14.861 -1.690 -11.303 1.00 91.19 92 HIS A C 1
ATOM 732 O O . HIS A 1 92 ? 14.269 -2.663 -11.770 1.00 91.19 92 HIS A O 1
ATOM 738 N N . THR A 1 93 ? 15.142 -1.589 -10.002 1.00 92.12 93 THR A N 1
ATOM 739 C CA . THR A 1 93 ? 14.702 -2.591 -9.022 1.00 92.12 93 THR A CA 1
ATOM 740 C C . THR A 1 93 ? 13.175 -2.624 -8.923 1.00 92.12 93 THR A C 1
ATOM 742 O O . THR A 1 93 ? 12.582 -3.702 -8.937 1.00 92.12 93 THR A O 1
ATOM 745 N N . HIS A 1 94 ? 12.525 -1.459 -8.869 1.00 93.00 94 HIS A N 1
ATOM 746 C CA . HIS A 1 94 ? 11.065 -1.342 -8.836 1.00 93.00 94 HIS A CA 1
ATOM 747 C C . HIS A 1 94 ? 10.419 -1.768 -10.157 1.00 93.00 94 HIS A C 1
ATOM 749 O O . HIS A 1 94 ? 9.447 -2.516 -10.117 1.00 93.00 94 HIS A O 1
ATOM 755 N N . LEU A 1 95 ? 10.996 -1.404 -11.310 1.00 91.75 95 LEU A N 1
ATOM 756 C CA . LEU A 1 95 ? 10.539 -1.883 -12.624 1.00 91.75 95 LEU A CA 1
ATOM 757 C C . LEU A 1 95 ? 10.511 -3.412 -12.701 1.00 91.75 95 LEU A C 1
ATOM 759 O O . LEU A 1 95 ? 9.499 -3.998 -13.081 1.00 91.75 95 LEU A O 1
ATOM 763 N N . ARG A 1 96 ? 11.606 -4.065 -12.289 1.00 89.62 96 ARG A N 1
ATOM 764 C CA . ARG A 1 96 ? 11.689 -5.532 -12.263 1.00 89.62 96 ARG A CA 1
ATOM 765 C C . ARG A 1 96 ? 10.650 -6.141 -11.323 1.00 89.62 96 ARG A C 1
ATOM 767 O O . ARG A 1 96 ? 10.028 -7.133 -11.680 1.00 89.62 96 ARG A O 1
ATOM 774 N N . LYS A 1 97 ? 10.426 -5.539 -10.149 1.00 90.69 97 LYS A N 1
ATOM 775 C CA . LYS A 1 97 ? 9.395 -5.993 -9.199 1.00 90.69 97 LYS A CA 1
ATOM 776 C C . LYS A 1 97 ? 7.969 -5.850 -9.729 1.00 90.69 97 LYS A C 1
ATOM 778 O O . LYS A 1 97 ? 7.132 -6.673 -9.384 1.00 90.69 97 LYS A O 1
ATOM 783 N N . LEU A 1 98 ? 7.699 -4.844 -10.560 1.00 90.62 98 LEU A N 1
ATOM 784 C CA . LEU A 1 98 ? 6.415 -4.692 -11.252 1.00 90.62 98 LEU A CA 1
ATOM 785 C C . LEU A 1 98 ? 6.241 -5.670 -12.424 1.00 90.62 98 LEU A C 1
ATOM 787 O O . LEU A 1 98 ? 5.183 -5.686 -13.042 1.00 90.62 98 LEU A O 1
ATOM 791 N N . GLY A 1 99 ? 7.261 -6.471 -12.750 1.00 89.38 99 GLY A N 1
ATOM 792 C CA . GLY A 1 99 ? 7.234 -7.370 -13.902 1.00 89.38 99 GLY A CA 1
ATOM 793 C C . GLY A 1 99 ? 7.402 -6.649 -15.241 1.00 89.38 99 GLY A C 1
ATOM 794 O O . GLY A 1 99 ? 7.177 -7.253 -16.288 1.00 89.38 99 GLY A O 1
ATOM 795 N N . ILE A 1 100 ? 7.816 -5.375 -15.234 1.00 86.50 100 ILE A N 1
ATOM 796 C CA . ILE A 1 100 ? 8.087 -4.637 -16.467 1.00 86.50 100 ILE A CA 1
ATOM 797 C C . ILE A 1 100 ? 9.379 -5.188 -17.062 1.00 86.50 100 ILE A C 1
ATOM 799 O O . ILE A 1 100 ? 10.481 -4.967 -16.553 1.00 86.50 100 ILE A O 1
ATOM 803 N N . THR A 1 101 ? 9.219 -5.929 -18.149 1.00 79.44 101 THR A N 1
ATOM 804 C CA . THR A 1 101 ? 10.308 -6.506 -18.928 1.00 79.44 101 THR A CA 1
ATOM 805 C C . THR A 1 101 ? 10.406 -5.783 -20.261 1.00 79.44 101 THR A C 1
ATOM 807 O O . THR A 1 101 ? 9.412 -5.331 -20.831 1.00 79.44 101 THR A O 1
ATOM 810 N N . TYR A 1 102 ? 11.632 -5.624 -20.752 1.00 75.56 102 TYR A N 1
ATOM 811 C CA . TYR A 1 102 ? 11.840 -5.091 -22.086 1.00 75.56 102 TYR A CA 1
ATOM 812 C C . TYR A 1 102 ? 11.595 -6.226 -23.079 1.00 75.56 102 TYR A C 1
ATOM 814 O O . TYR A 1 102 ? 12.377 -7.169 -23.147 1.00 75.56 102 TYR A O 1
ATOM 822 N N . ILE A 1 103 ? 10.498 -6.138 -23.830 1.00 78.31 103 ILE A N 1
ATOM 823 C CA . ILE A 1 103 ? 10.085 -7.162 -24.804 1.00 78.31 103 ILE A CA 1
ATOM 824 C C . ILE A 1 103 ? 11.096 -7.372 -25.944 1.00 78.31 103 ILE A C 1
ATOM 826 O O . ILE A 1 103 ? 11.013 -8.367 -26.653 1.00 78.31 103 ILE A O 1
ATOM 830 N N . HIS A 1 104 ? 12.060 -6.461 -26.109 1.00 79.19 104 HIS A N 1
ATOM 831 C CA . HIS A 1 104 ? 13.159 -6.585 -27.070 1.00 79.19 104 HIS A CA 1
ATOM 832 C C . HIS A 1 104 ? 14.516 -6.819 -26.389 1.00 79.19 104 HIS A C 1
ATOM 834 O O . HIS A 1 104 ? 15.558 -6.540 -26.980 1.00 79.19 104 HIS A O 1
ATOM 840 N N . ALA A 1 105 ? 14.535 -7.269 -25.129 1.00 70.00 105 ALA A N 1
ATOM 841 C CA . ALA A 1 105 ? 15.788 -7.632 -24.481 1.00 70.00 105 ALA A CA 1
ATOM 842 C C . ALA A 1 105 ? 16.400 -8.827 -25.228 1.00 70.00 105 ALA A C 1
ATOM 844 O O . ALA A 1 105 ? 15.676 -9.793 -25.485 1.00 70.00 105 ALA A O 1
ATOM 845 N N . PRO A 1 106 ? 17.693 -8.776 -25.598 1.00 68.69 106 PRO A N 1
ATOM 846 C CA . PRO A 1 106 ? 18.356 -9.941 -26.164 1.00 68.69 106 PRO A CA 1
ATOM 847 C C . PRO A 1 106 ? 18.269 -11.085 -25.148 1.00 68.69 106 PRO A C 1
ATOM 849 O O . PRO A 1 106 ? 18.517 -10.879 -23.956 1.00 68.69 106 PRO A O 1
ATOM 852 N N . THR A 1 107 ? 17.814 -12.238 -25.636 1.00 62.50 107 THR A N 1
ATOM 853 C CA . THR A 1 107 ? 17.667 -13.488 -24.879 1.00 62.50 107 THR A CA 1
ATOM 854 C C . THR A 1 107 ? 19.017 -14.141 -24.638 1.00 62.50 107 THR A C 1
ATOM 856 O O . THR A 1 107 ? 19.914 -13.973 -25.497 1.00 62.50 107 THR A O 1
#

Secondary structure (DSSP, 8-state):
-HHHHHHHHHHHHHHHHTT----SPEEEEES-HHHHHHHH-----S--HHHHHHHHHHHHHHHTTSEEEEE--TTT-TTHHHHS---HHHHHHHHHHTT---TT---

Radius of gyration: 17.04 Å; chains: 1; bounding box: 42×34×47 Å

Foldseek 3Di:
DLVVLVVLVVVQVVCVVVVNHDPAAAEDEDQDPVLVCLLDDPPDDDDDPVVVVSSVSSNVCCVVRNHPYDYDHPLAPLCCLVVHDDDPVSNVVSCVVVVNDDPPPDD

pLDDT: mean 83.75, std 12.09, range [45.69, 96.88]

Organism: Parasponia andersonii (NCBI:txid3476)

Sequence (107 aa):
MAAVTCELTWLRYLFKDLQVNFVTPAKLYCDNQATLHTAVNLMFHKRTKHIEMDCHAVREKTQSEHIAAAFTSSQTQVADLLTKPLGKTIFHTHLRKLGITYIHAPT